Protein AF-A0A1H5TCP5-F1 (afdb_monomer_lite)

Secondary structure (DSSP, 8-state):
--EEEEEETTEEEEEEE-SSS-GGGHHHHHHHTT--SEEEEEETTEEEEEES-HHHHHHHHHHHHHHTT--

pLDDT: mean 89.06, std 6.25, range [60.41, 95.75]

Organism: NCBI:txid29344

Structure (mmCIF, N/CA/C/O backbone):
data_AF-A0A1H5TCP5-F1
#
_entry.id   AF-A0A1H5TCP5-F1
#
loop_
_atom_site.group_PDB
_atom_site.id
_atom_site.type_symbol
_atom_site.label_atom_id
_atom_site.label_alt_id
_atom_site.label_comp_id
_atom_site.label_asym_id
_atom_site.label_entity_id
_atom_site.label_seq_id
_atom_site.pdbx_PDB_ins_code
_atom_site.Cartn_x
_atom_site.Cartn_y
_atom_site.Cartn_z
_atom_site.occupancy
_atom_site.B_iso_or_equiv
_atom_site.auth_seq_id
_atom_site.auth_comp_id
_atom_site.auth_asym_id
_atom_site.auth_atom_id
_atom_site.pdbx_PDB_model_num
ATOM 1 N N . MET A 1 1 ? -13.443 6.085 12.705 1.00 60.41 1 MET A N 1
ATOM 2 C CA . MET A 1 1 ? -12.627 5.137 11.921 1.00 60.41 1 MET A CA 1
ATOM 3 C C . MET A 1 1 ? -12.607 5.680 10.511 1.00 60.41 1 MET A C 1
ATOM 5 O O . MET A 1 1 ? -13.685 5.913 9.982 1.00 60.41 1 MET A O 1
ATOM 9 N N . THR A 1 2 ? -11.431 5.977 9.970 1.00 76.31 2 THR A N 1
ATOM 10 C CA . THR A 1 2 ? -11.299 6.501 8.604 1.00 76.31 2 THR A CA 1
ATOM 11 C C . THR A 1 2 ? -10.871 5.338 7.724 1.00 76.31 2 THR A C 1
ATOM 13 O O . THR A 1 2 ? -9.853 4.708 8.014 1.00 76.31 2 THR A O 1
ATOM 16 N N . SER A 1 3 ? -11.687 4.996 6.728 1.00 88.06 3 SER A N 1
ATOM 17 C CA . SER A 1 3 ? -11.294 4.045 5.691 1.00 88.06 3 SER A CA 1
ATOM 18 C C . SER A 1 3 ? -10.521 4.779 4.605 1.00 88.06 3 SER A C 1
ATOM 20 O O . SER A 1 3 ? -10.841 5.928 4.290 1.00 88.06 3 SER A O 1
ATOM 22 N N . TYR A 1 4 ? -9.521 4.110 4.048 1.00 93.06 4 TYR A N 1
ATOM 23 C CA . TYR A 1 4 ? -8.763 4.592 2.909 1.00 93.06 4 TYR A CA 1
ATOM 24 C C . TYR A 1 4 ? -8.914 3.628 1.742 1.00 93.06 4 TYR A C 1
ATOM 26 O O . TYR A 1 4 ? -8.720 2.428 1.914 1.00 93.06 4 TYR A O 1
ATOM 34 N N . GLU A 1 5 ? -9.210 4.166 0.566 1.00 94.44 5 GLU A N 1
ATOM 35 C CA . GLU A 1 5 ? -9.131 3.437 -0.695 1.00 94.44 5 GLU A CA 1
ATOM 36 C C . GLU A 1 5 ? -7.662 3.379 -1.125 1.00 94.44 5 GLU A C 1
ATOM 38 O O . GLU A 1 5 ? -7.003 4.421 -1.216 1.00 94.44 5 GLU A O 1
ATOM 43 N N . VAL A 1 6 ? -7.136 2.188 -1.397 1.00 94.06 6 VAL A N 1
ATOM 44 C CA . VAL A 1 6 ? -5.730 2.004 -1.771 1.00 94.06 6 VAL A CA 1
ATOM 45 C C . VAL A 1 6 ? -5.624 1.665 -3.250 1.00 94.06 6 VAL A C 1
ATOM 47 O O . VAL A 1 6 ? -6.295 0.761 -3.751 1.00 94.06 6 VAL A O 1
ATOM 50 N N . TYR A 1 7 ? -4.749 2.392 -3.937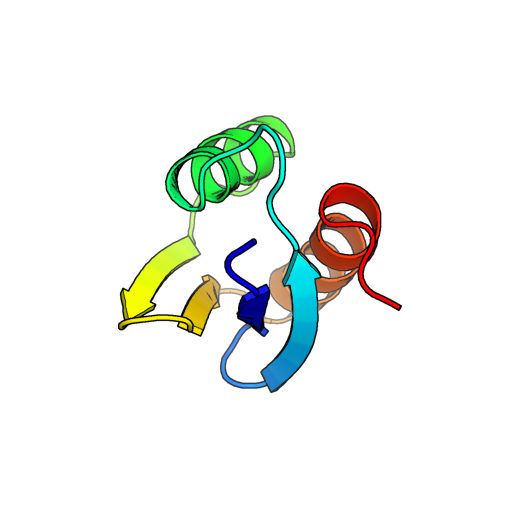 1.00 94.75 7 TYR A N 1
ATOM 51 C CA . TYR A 1 7 ? -4.483 2.257 -5.358 1.00 94.75 7 TYR A CA 1
ATOM 52 C C . TYR A 1 7 ? -2.995 1.997 -5.597 1.00 94.75 7 TYR A C 1
ATOM 54 O O . TYR A 1 7 ? -2.149 2.740 -5.091 1.00 94.75 7 TYR A O 1
ATOM 62 N N . VAL A 1 8 ? -2.680 0.977 -6.395 1.00 93.50 8 VAL A N 1
ATOM 63 C CA . VAL A 1 8 ? -1.315 0.650 -6.832 1.00 93.50 8 VAL A CA 1
ATOM 64 C C . VAL A 1 8 ? -1.246 0.752 -8.352 1.00 93.50 8 VAL A C 1
ATOM 66 O O . VAL A 1 8 ? -2.028 0.109 -9.042 1.00 93.50 8 VAL A O 1
ATOM 69 N N . ASP A 1 9 ? -0.357 1.597 -8.880 1.00 92.38 9 ASP A N 1
ATOM 70 C CA . ASP A 1 9 ? -0.239 1.906 -10.318 1.00 92.38 9 ASP A CA 1
ATOM 71 C C . ASP A 1 9 ? -1.575 2.292 -10.985 1.00 92.38 9 ASP A C 1
ATOM 73 O O . ASP A 1 9 ? -1.848 1.980 -12.144 1.00 92.38 9 ASP A O 1
ATOM 77 N N . GLY A 1 10 ? -2.425 2.998 -10.234 1.00 90.56 10 GLY A N 1
ATOM 78 C CA . GLY A 1 10 ? -3.755 3.425 -10.675 1.00 90.56 10 GLY A CA 1
ATOM 79 C C . GLY A 1 10 ? -4.845 2.353 -10.574 1.00 90.56 10 GLY A C 1
ATOM 80 O O . GLY A 1 10 ? -6.011 2.668 -10.809 1.00 90.56 10 GLY A O 1
ATOM 81 N N . GLU A 1 11 ? -4.513 1.123 -10.183 1.00 92.56 11 GLU A N 1
ATOM 82 C CA . GLU A 1 11 ? -5.487 0.058 -9.949 1.00 92.56 11 GLU A CA 1
ATOM 83 C C . GLU A 1 11 ? -5.938 0.037 -8.489 1.00 92.56 11 GLU A C 1
ATOM 85 O O . GLU A 1 11 ? -5.120 0.080 -7.573 1.00 92.56 11 GLU A O 1
ATOM 90 N N . PHE A 1 12 ? -7.250 -0.042 -8.263 1.00 93.31 12 PHE A N 1
ATOM 91 C CA . PHE A 1 12 ? -7.812 -0.196 -6.923 1.00 93.31 12 PHE A CA 1
ATOM 92 C C . PHE A 1 12 ? -7.533 -1.604 -6.395 1.00 93.31 12 PHE A C 1
ATOM 94 O O . PHE A 1 12 ? -7.915 -2.589 -7.031 1.00 93.31 12 PHE A O 1
ATOM 101 N N . ILE A 1 13 ? -6.896 -1.689 -5.228 1.00 92.56 13 ILE A N 1
ATOM 102 C CA . ILE A 1 13 ? -6.550 -2.969 -4.595 1.00 92.56 13 ILE A CA 1
ATOM 103 C C . ILE A 1 13 ? -7.439 -3.278 -3.389 1.00 92.56 13 ILE A C 1
ATOM 105 O O . ILE A 1 13 ? -7.524 -4.432 -2.987 1.00 92.56 13 ILE A O 1
ATOM 109 N N . GLY A 1 14 ? -8.130 -2.270 -2.847 1.00 91.50 14 GLY A N 1
ATOM 110 C CA . GLY A 1 14 ? -9.147 -2.433 -1.813 1.00 91.50 14 GLY A CA 1
ATOM 111 C C . GLY A 1 14 ? -9.143 -1.325 -0.764 1.00 91.50 14 GLY A C 1
ATOM 112 O O . GLY A 1 14 ? -8.366 -0.368 -0.826 1.00 91.50 14 GLY A O 1
ATOM 113 N N . ASP A 1 15 ? -10.037 -1.469 0.211 1.00 92.69 15 ASP A N 1
ATOM 114 C CA . ASP A 1 15 ? -10.197 -0.536 1.321 1.00 92.69 15 ASP A CA 1
ATOM 115 C C . ASP A 1 15 ? -9.455 -1.023 2.568 1.00 92.69 15 ASP A C 1
ATOM 117 O O . ASP A 1 15 ? -9.562 -2.186 2.963 1.00 92.69 15 ASP A O 1
ATOM 121 N N . VAL A 1 16 ? -8.767 -0.109 3.251 1.00 91.00 16 VAL A N 1
ATOM 122 C CA . VAL A 1 16 ? -8.144 -0.371 4.552 1.00 91.00 16 VAL A CA 1
ATOM 123 C C . VAL A 1 16 ? -8.731 0.522 5.635 1.00 91.00 16 VAL A C 1
ATOM 125 O O . VAL A 1 16 ? -8.913 1.726 5.461 1.00 91.00 16 VAL A O 1
ATOM 128 N N . VAL A 1 17 ? -8.983 -0.061 6.808 1.00 88.81 17 VAL A N 1
ATOM 129 C CA . VAL A 1 17 ? -9.290 0.696 8.025 1.00 88.81 17 VAL A CA 1
ATOM 130 C C . VAL A 1 17 ? -8.034 0.779 8.879 1.00 88.81 17 VAL A C 1
ATOM 132 O O . VAL A 1 17 ? -7.679 -0.157 9.597 1.00 88.81 17 VAL A O 1
ATOM 135 N N . LEU A 1 18 ? -7.374 1.932 8.834 1.00 83.50 18 LEU A N 1
ATOM 136 C CA . LEU A 1 18 ? -6.203 2.196 9.658 1.00 83.50 18 LEU A CA 1
ATOM 137 C C . LEU A 1 18 ? -6.650 2.537 11.088 1.00 83.50 18 LEU A C 1
ATOM 139 O O . LEU A 1 18 ? -7.306 3.550 11.334 1.00 83.50 18 LEU A O 1
ATOM 143 N N . THR A 1 19 ? -6.354 1.645 12.040 1.00 78.00 19 THR A N 1
ATOM 144 C CA . THR A 1 19 ? -6.770 1.793 13.452 1.00 78.00 19 THR A CA 1
ATOM 145 C C . THR A 1 19 ? -5.653 2.272 14.375 1.00 78.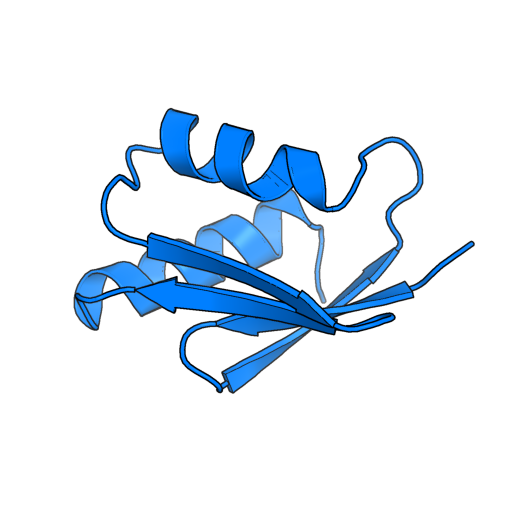00 19 THR A C 1
ATOM 147 O O . THR A 1 19 ? -5.930 2.952 15.361 1.00 78.00 19 THR A O 1
ATOM 150 N N . LYS A 1 20 ? -4.403 1.907 14.074 1.00 75.62 20 LYS A N 1
ATOM 151 C CA . LYS A 1 20 ? -3.209 2.252 14.866 1.00 75.62 20 LYS A CA 1
ATOM 152 C C . LYS A 1 20 ? -2.106 2.900 14.039 1.00 75.62 20 LYS A C 1
ATOM 154 O O . LYS A 1 20 ? -1.324 3.668 14.588 1.00 75.62 20 LYS A O 1
ATOM 159 N N . GLU A 1 21 ? -2.048 2.572 12.757 1.00 77.25 21 GLU A N 1
ATOM 160 C CA . GLU A 1 21 ? -1.076 3.107 11.809 1.00 77.25 21 GLU A CA 1
ATOM 161 C C . GLU A 1 21 ? -1.650 4.340 11.123 1.00 77.25 21 GLU A C 1
ATOM 163 O O . GLU A 1 21 ? -2.871 4.510 11.041 1.00 77.25 21 GLU A O 1
ATOM 168 N N . LYS A 1 22 ? -0.772 5.217 10.655 1.00 87.31 22 LYS A N 1
ATOM 169 C CA . LYS A 1 22 ? -1.155 6.329 9.798 1.00 87.31 22 LYS A CA 1
ATOM 170 C C . LYS A 1 22 ? -0.825 5.980 8.346 1.00 87.31 22 LYS A C 1
ATOM 172 O O . LYS A 1 22 ? 0.096 5.198 8.111 1.00 87.31 22 LYS A O 1
ATOM 177 N N . PRO A 1 23 ? -1.526 6.556 7.355 1.00 87.38 23 PRO A N 1
ATOM 178 C CA . PRO A 1 23 ? -1.178 6.362 5.948 1.00 87.38 23 PRO A CA 1
ATOM 179 C C . PRO A 1 23 ? 0.312 6.612 5.660 1.00 87.38 23 PRO A C 1
ATOM 181 O O . PRO A 1 23 ? 0.915 5.916 4.848 1.00 87.38 23 PRO A O 1
ATOM 184 N N . GLU A 1 24 ? 0.930 7.558 6.370 1.00 90.81 24 GLU A N 1
ATOM 185 C CA . GLU A 1 24 ? 2.344 7.916 6.237 1.00 90.81 24 GLU A CA 1
ATOM 186 C C . GLU A 1 24 ? 3.326 6.832 6.730 1.00 90.81 24 GLU A C 1
ATOM 188 O O . GLU A 1 24 ? 4.528 6.938 6.475 1.00 90.81 24 GLU A O 1
ATOM 193 N N . ASP A 1 25 ? 2.851 5.773 7.392 1.00 91.25 25 ASP A N 1
ATOM 194 C CA . ASP A 1 25 ? 3.675 4.626 7.794 1.00 91.25 25 ASP A CA 1
ATOM 195 C C . ASP A 1 25 ? 3.894 3.633 6.632 1.00 91.25 25 ASP A C 1
ATOM 197 O O . ASP A 1 25 ? 4.894 2.906 6.610 1.00 91.25 25 ASP A O 1
ATOM 201 N N . ILE A 1 26 ? 3.026 3.653 5.610 1.00 91.25 26 ILE A N 1
ATOM 202 C CA . ILE A 1 26 ? 3.082 2.743 4.452 1.00 91.25 26 ILE A CA 1
ATOM 203 C C . ILE A 1 26 ? 4.405 2.869 3.674 1.00 91.25 26 ILE A C 1
ATOM 205 O O . ILE A 1 26 ? 5.026 1.838 3.401 1.00 91.25 26 ILE A O 1
ATOM 209 N N . PRO A 1 27 ? 4.923 4.075 3.357 1.00 92.56 27 PRO A N 1
ATOM 210 C CA . PRO A 1 27 ? 6.232 4.209 2.717 1.00 92.56 27 PRO A CA 1
ATOM 211 C C . PRO A 1 27 ? 7.373 3.602 3.536 1.00 92.56 27 PRO A C 1
ATOM 213 O O . PRO A 1 27 ? 8.305 3.020 2.974 1.00 92.56 27 PRO A O 1
ATOM 216 N N . SER A 1 28 ? 7.302 3.710 4.867 1.00 92.19 28 SER A N 1
ATOM 217 C CA . SER A 1 28 ? 8.310 3.139 5.764 1.00 92.19 28 SER A CA 1
ATOM 218 C C . SER A 1 28 ? 8.279 1.613 5.735 1.00 92.19 28 SER A C 1
ATOM 220 O O . SER A 1 28 ? 9.336 0.982 5.725 1.00 92.19 28 SER A O 1
ATOM 222 N N . TYR A 1 29 ? 7.086 1.017 5.693 1.00 91.69 29 TYR A N 1
ATOM 223 C CA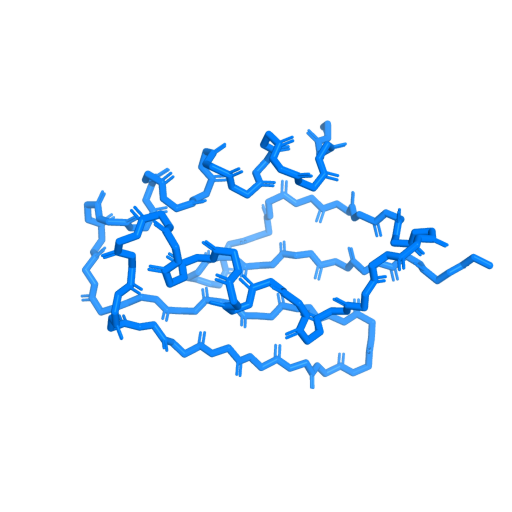 . TYR A 1 29 ? 6.914 -0.420 5.485 1.00 91.69 29 TYR A CA 1
ATOM 224 C C . TYR A 1 29 ? 7.484 -0.863 4.129 1.00 91.69 29 TYR A C 1
ATOM 226 O O . TYR A 1 29 ? 8.356 -1.729 4.085 1.00 91.69 29 TYR A O 1
ATOM 234 N N . LEU A 1 30 ? 7.086 -0.208 3.036 1.00 91.44 30 LEU A N 1
ATOM 235 C CA . LEU A 1 30 ? 7.561 -0.539 1.689 1.00 91.44 30 LEU A CA 1
ATOM 236 C C . LEU A 1 30 ? 9.091 -0.427 1.572 1.00 91.44 30 LEU A C 1
ATOM 238 O O . LEU A 1 30 ? 9.750 -1.306 1.018 1.00 91.44 30 LEU A O 1
ATOM 242 N N . THR A 1 31 ? 9.689 0.596 2.176 1.00 91.81 31 THR A N 1
ATO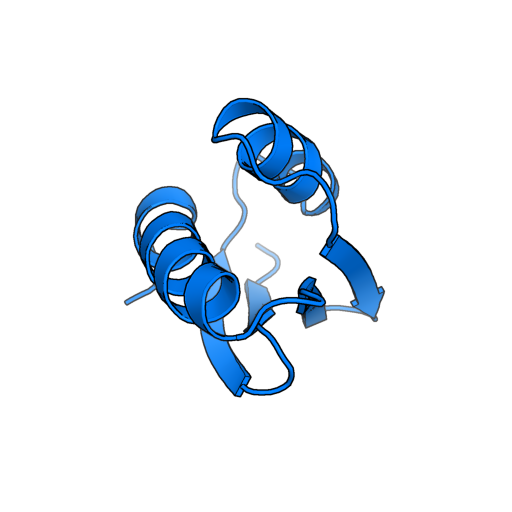M 243 C CA . THR A 1 31 ? 11.152 0.743 2.193 1.00 91.81 31 THR A CA 1
ATOM 244 C C . THR A 1 31 ? 11.838 -0.403 2.944 1.00 91.81 31 THR A C 1
ATOM 246 O O . THR A 1 31 ? 12.871 -0.900 2.490 1.00 91.81 31 THR A O 1
ATOM 249 N N . LYS A 1 32 ? 11.263 -0.870 4.064 1.00 91.94 32 LYS A N 1
ATOM 250 C CA . LYS A 1 32 ? 11.776 -2.032 4.819 1.00 91.94 32 LYS A CA 1
ATOM 251 C C . LYS A 1 32 ? 11.679 -3.334 4.025 1.00 91.94 32 LYS A C 1
ATOM 253 O O . LYS A 1 32 ? 12.583 -4.157 4.117 1.00 91.94 32 LYS A O 1
ATOM 258 N N . GLU A 1 33 ? 10.638 -3.483 3.212 1.00 89.31 33 GLU A N 1
ATOM 259 C CA . GLU A 1 33 ? 10.457 -4.613 2.290 1.00 89.31 33 GLU A CA 1
ATOM 260 C C . GLU A 1 33 ? 11.385 -4.552 1.057 1.00 89.31 33 GLU A C 1
ATOM 262 O O . GLU A 1 33 ? 11.442 -5.493 0.263 1.00 89.31 33 GLU A O 1
ATOM 267 N N . GLY A 1 34 ? 12.149 -3.464 0.898 1.00 90.69 34 GLY A N 1
ATOM 268 C CA . GLY A 1 34 ? 13.150 -3.296 -0.156 1.00 90.69 34 GLY A CA 1
ATOM 269 C C . GLY A 1 34 ? 12.676 -2.503 -1.376 1.00 90.69 34 GLY A C 1
ATOM 270 O O . GLY A 1 34 ? 13.425 -2.400 -2.350 1.00 90.69 34 GLY A O 1
ATOM 271 N N . TYR A 1 35 ? 11.478 -1.915 -1.332 1.00 90.50 35 TYR A N 1
ATOM 272 C CA . TYR A 1 35 ? 10.975 -1.011 -2.365 1.00 90.50 35 TYR A CA 1
ATOM 273 C C . TYR A 1 35 ? 11.652 0.360 -2.235 1.00 90.50 35 TYR A C 1
ATOM 275 O O . TYR A 1 35 ? 11.650 0.950 -1.160 1.00 90.50 35 TYR A O 1
ATOM 283 N N . LYS A 1 36 ? 12.256 0.872 -3.314 1.00 83.25 36 LYS A N 1
ATOM 284 C CA . LYS A 1 36 ? 13.020 2.139 -3.283 1.00 83.25 36 LYS A CA 1
ATOM 285 C C . LYS A 1 36 ? 12.506 3.193 -4.259 1.00 83.25 36 LYS A C 1
ATOM 287 O O . LYS A 1 36 ? 12.541 4.374 -3.939 1.00 83.25 36 LYS A O 1
ATOM 292 N N . ASP A 1 37 ? 11.983 2.755 -5.401 1.00 87.88 37 ASP A N 1
ATOM 293 C CA . ASP A 1 37 ? 11.573 3.628 -6.502 1.00 87.88 37 ASP A CA 1
ATOM 294 C C . ASP A 1 37 ? 10.049 3.614 -6.666 1.00 87.88 37 ASP A C 1
ATOM 296 O O . ASP A 1 37 ? 9.503 3.065 -7.630 1.00 87.88 37 ASP A O 1
ATOM 300 N N . PHE A 1 38 ? 9.355 4.185 -5.680 1.00 91.81 38 PHE A N 1
ATOM 301 C CA . PHE A 1 38 ? 7.910 4.383 -5.723 1.00 91.81 38 PHE A CA 1
ATOM 302 C C . PHE A 1 38 ? 7.531 5.797 -5.289 1.00 91.81 38 PHE A C 1
ATOM 304 O O . PHE A 1 38 ? 8.214 6.442 -4.495 1.00 91.81 38 PHE A O 1
ATOM 311 N N . GLN A 1 39 ? 6.422 6.277 -5.828 1.00 93.56 39 GLN A N 1
ATOM 312 C CA . GLN A 1 39 ? 5.763 7.500 -5.415 1.00 93.56 39 GLN A CA 1
ATOM 313 C C . GLN A 1 39 ? 4.616 7.137 -4.487 1.00 93.56 39 GLN A C 1
ATOM 315 O O . GLN A 1 39 ? 3.888 6.180 -4.739 1.00 93.56 39 GLN A O 1
ATOM 320 N N . PHE A 1 40 ? 4.460 7.916 -3.426 1.00 94.56 40 PHE A N 1
ATOM 321 C CA . PHE A 1 40 ? 3.376 7.778 -2.471 1.00 94.56 40 PHE A CA 1
ATOM 322 C C . PHE A 1 40 ? 2.661 9.116 -2.343 1.00 94.56 40 PHE A C 1
ATOM 324 O O . PHE A 1 40 ? 3.303 10.144 -2.116 1.00 94.56 40 PHE A O 1
ATOM 331 N N . GLN A 1 41 ? 1.341 9.096 -2.476 1.00 95.75 41 GLN A N 1
ATOM 332 C CA . GLN A 1 41 ? 0.507 10.282 -2.370 1.00 95.75 41 GLN A CA 1
ATOM 333 C C . GLN A 1 41 ? -0.791 9.954 -1.634 1.00 95.75 41 GLN A C 1
ATOM 335 O O . GLN A 1 41 ? -1.366 8.882 -1.804 1.00 95.75 41 GLN A O 1
ATOM 340 N N . ILE A 1 42 ? -1.263 10.906 -0.831 1.00 94.12 42 ILE A N 1
ATOM 341 C CA . ILE A 1 42 ? -2.556 10.831 -0.153 1.00 94.12 42 ILE A CA 1
ATOM 342 C C . ILE A 1 42 ? -3.430 11.964 -0.687 1.00 94.12 42 ILE A C 1
ATOM 344 O O . ILE A 1 42 ? -3.030 13.128 -0.637 1.00 94.12 42 ILE A O 1
ATOM 348 N N . GLU A 1 43 ? -4.628 11.635 -1.162 1.00 94.19 43 GLU A N 1
ATOM 349 C CA . GLU A 1 43 ? -5.646 12.613 -1.552 1.00 94.19 43 GLU A CA 1
ATOM 350 C C . GLU A 1 43 ? -6.953 12.323 -0.807 1.00 94.19 43 GLU A C 1
ATOM 352 O O . GLU A 1 43 ? -7.729 11.436 -1.167 1.00 94.19 43 GLU A O 1
ATOM 357 N N . GLY A 1 44 ? -7.201 13.063 0.276 1.00 91.75 44 GLY A N 1
ATOM 358 C CA . GLY A 1 44 ? -8.356 12.825 1.144 1.00 91.75 44 GLY A CA 1
ATOM 359 C C . GLY A 1 44 ? -8.307 11.429 1.771 1.00 91.75 44 GLY A C 1
ATOM 360 O O . GLY A 1 44 ? -7.425 11.144 2.578 1.00 91.75 44 GLY A O 1
ATOM 361 N N . ASN A 1 45 ? -9.246 10.568 1.375 1.00 92.38 45 ASN A N 1
ATOM 362 C CA . ASN A 1 45 ? -9.340 9.178 1.833 1.00 92.38 45 ASN A CA 1
ATOM 363 C C . ASN A 1 45 ? -8.751 8.189 0.815 1.00 92.38 45 ASN A C 1
ATOM 365 O O . ASN A 1 45 ? -9.067 7.007 0.856 1.00 92.38 45 ASN A O 1
ATOM 369 N N . LYS A 1 46 ? -7.927 8.658 -0.124 1.00 94.38 46 LYS A N 1
ATOM 370 C CA . LYS A 1 46 ? -7.302 7.816 -1.145 1.00 94.38 46 LYS A CA 1
ATOM 371 C C . LYS A 1 46 ? -5.799 7.782 -0.959 1.00 94.38 46 LYS A C 1
ATOM 373 O O . LYS A 1 46 ? -5.177 8.820 -0.736 1.00 94.38 46 LYS A O 1
ATOM 378 N N . ILE A 1 47 ? -5.233 6.591 -1.066 1.00 94.81 47 ILE A N 1
ATOM 379 C CA . ILE A 1 47 ? -3.800 6.332 -1.017 1.00 94.81 47 ILE A CA 1
ATOM 380 C C . ILE A 1 47 ? -3.385 5.852 -2.399 1.00 94.81 47 ILE A C 1
ATOM 382 O O . ILE A 1 47 ? -3.889 4.844 -2.884 1.00 94.81 47 ILE A O 1
ATOM 386 N N . PHE A 1 48 ? -2.458 6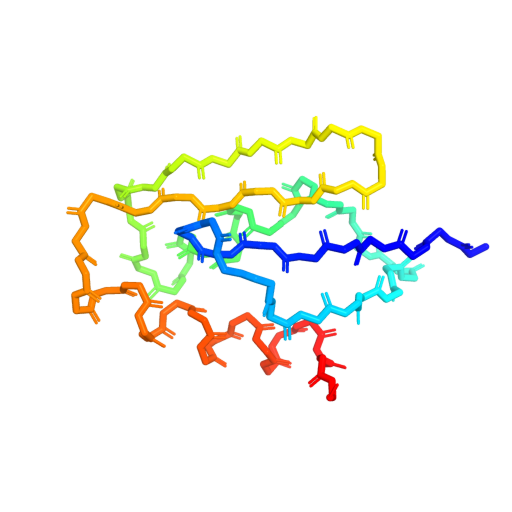.571 -3.017 1.00 95.38 48 PHE A N 1
ATOM 387 C CA . PHE A 1 48 ? -1.911 6.246 -4.325 1.00 95.38 48 PHE A CA 1
ATOM 388 C C . PHE A 1 48 ? -0.447 5.866 -4.191 1.00 95.38 48 PHE A C 1
ATOM 390 O O . PHE A 1 48 ? 0.350 6.602 -3.602 1.00 95.38 48 PHE A O 1
ATOM 397 N N . ILE A 1 49 ? -0.099 4.716 -4.756 1.00 94.56 49 ILE A N 1
ATOM 398 C CA . ILE A 1 49 ? 1.251 4.172 -4.735 1.00 94.56 49 ILE A CA 1
ATOM 399 C C . ILE A 1 49 ? 1.617 3.805 -6.164 1.00 94.56 49 ILE A C 1
ATOM 401 O O . ILE A 1 49 ? 1.022 2.905 -6.742 1.00 94.56 49 ILE A O 1
ATOM 405 N N . ASN A 1 50 ? 2.581 4.510 -6.746 1.00 93.12 50 ASN A N 1
ATOM 406 C CA . ASN A 1 50 ? 2.992 4.278 -8.128 1.00 93.12 50 ASN A CA 1
ATOM 407 C C . ASN A 1 50 ? 4.448 3.832 -8.177 1.00 93.12 50 ASN A C 1
ATOM 409 O O . ASN A 1 50 ? 5.320 4.470 -7.592 1.00 93.12 50 ASN A O 1
ATOM 413 N N . THR A 1 51 ? 4.728 2.757 -8.894 1.00 88.50 51 THR A N 1
ATOM 414 C CA . THR A 1 51 ? 6.065 2.208 -9.098 1.00 88.50 51 THR A CA 1
ATOM 415 C C . THR A 1 51 ? 6.520 2.477 -10.528 1.00 88.50 51 THR A C 1
ATOM 417 O O . THR A 1 51 ? 5.722 2.564 -11.457 1.00 88.50 51 THR A O 1
ATOM 420 N N . ILE A 1 52 ? 7.831 2.574 -10.743 1.00 83.25 52 ILE A N 1
ATOM 421 C CA . ILE A 1 52 ? 8.383 2.718 -12.103 1.00 83.25 52 ILE A CA 1
ATOM 422 C C . ILE A 1 52 ? 8.470 1.346 -12.807 1.00 83.25 52 ILE A C 1
ATOM 424 O O . ILE A 1 52 ? 8.638 1.262 -14.023 1.00 83.25 52 ILE A O 1
ATOM 428 N N . ASN A 1 53 ? 8.360 0.243 -12.057 1.00 83.81 53 ASN A N 1
ATOM 429 C CA . ASN A 1 53 ? 8.601 -1.108 -12.551 1.00 83.81 53 ASN A CA 1
ATOM 430 C C . ASN A 1 53 ? 7.372 -2.004 -12.366 1.00 83.81 53 ASN A C 1
ATOM 432 O O . ASN A 1 53 ? 7.081 -2.475 -11.270 1.00 83.81 53 ASN A O 1
ATOM 436 N N . ARG A 1 54 ? 6.733 -2.355 -13.484 1.00 78.81 54 ARG A N 1
ATOM 437 C CA . ARG A 1 54 ? 5.527 -3.191 -13.518 1.00 78.81 54 ARG A CA 1
ATOM 438 C C . ARG A 1 54 ? 5.672 -4.557 -12.831 1.00 78.81 54 ARG A C 1
ATOM 440 O O . ARG A 1 54 ? 4.723 -5.019 -12.216 1.00 78.81 54 ARG A O 1
ATOM 447 N N . GLN A 1 55 ? 6.834 -5.214 -12.898 1.00 81.12 55 GLN A N 1
ATOM 448 C CA . GLN A 1 55 ? 7.034 -6.492 -12.182 1.00 81.12 55 GLN A CA 1
ATOM 449 C C . GLN A 1 55 ? 7.050 -6.300 -10.660 1.00 81.12 55 GLN A C 1
ATOM 451 O O . GLN A 1 55 ? 6.701 -7.193 -9.891 1.00 81.12 55 GLN A O 1
ATOM 456 N N . LEU A 1 56 ? 7.493 -5.124 -10.238 1.00 84.44 56 LEU A N 1
ATOM 457 C CA . LEU A 1 56 ? 7.632 -4.716 -8.852 1.00 84.44 56 LEU A CA 1
ATOM 458 C C . LEU A 1 56 ? 6.273 -4.293 -8.273 1.00 84.44 56 LEU A C 1
ATOM 460 O O . LEU A 1 56 ? 6.012 -4.541 -7.100 1.00 84.44 56 LEU A O 1
ATOM 464 N N . SER A 1 57 ? 5.400 -3.753 -9.126 1.00 86.75 57 SER A N 1
ATOM 465 C CA . SER A 1 57 ? 4.005 -3.412 -8.840 1.00 86.75 57 SER A CA 1
ATOM 466 C C . SER A 1 57 ? 3.178 -4.589 -8.329 1.00 86.75 57 SER A C 1
ATOM 468 O O . SER A 1 57 ? 2.646 -4.532 -7.225 1.00 86.75 57 SER A O 1
ATOM 470 N N . GLU A 1 58 ? 3.159 -5.708 -9.061 1.00 88.88 58 GLU A N 1
ATOM 471 C CA . GLU A 1 58 ? 2.410 -6.913 -8.665 1.00 88.88 58 GLU A CA 1
ATOM 472 C C . GLU A 1 58 ? 2.859 -7.439 -7.298 1.00 88.88 58 GLU A C 1
ATOM 474 O O . GLU A 1 58 ? 2.062 -7.830 -6.444 1.00 88.88 58 GLU A O 1
ATOM 479 N N . LYS A 1 59 ? 4.172 -7.418 -7.054 1.00 90.75 59 LYS A N 1
ATOM 480 C CA . LYS A 1 59 ? 4.733 -7.840 -5.771 1.00 90.75 59 LYS A CA 1
ATOM 481 C C . LYS A 1 59 ? 4.355 -6.869 -4.648 1.00 90.75 59 LYS A C 1
ATOM 483 O O . LYS A 1 59 ? 3.998 -7.311 -3.557 1.00 90.75 59 LYS A O 1
ATOM 488 N N . MET A 1 60 ? 4.409 -5.565 -4.922 1.00 90.75 60 MET A N 1
ATOM 489 C CA . MET A 1 60 ? 4.037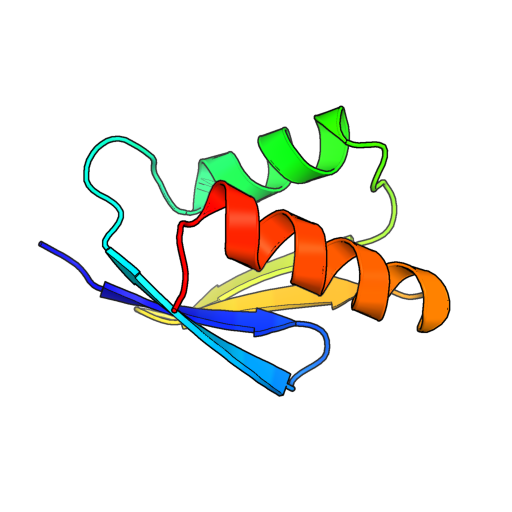 -4.513 -3.978 1.00 90.75 60 MET A CA 1
ATOM 490 C C . MET A 1 60 ? 2.567 -4.611 -3.593 1.00 90.75 60 MET A C 1
ATOM 492 O O . MET A 1 60 ? 2.251 -4.575 -2.407 1.00 90.75 60 MET A O 1
ATOM 496 N N . ARG A 1 61 ? 1.691 -4.807 -4.578 1.00 91.75 61 ARG A N 1
ATOM 497 C CA . ARG A 1 61 ? 0.266 -5.049 -4.381 1.00 91.75 61 ARG A CA 1
ATOM 498 C C . ARG A 1 61 ? 0.035 -6.207 -3.410 1.00 91.75 61 ARG A C 1
ATOM 500 O O . ARG A 1 61 ? -0.604 -6.002 -2.386 1.00 91.75 61 ARG A O 1
ATOM 507 N N . ASN A 1 62 ? 0.634 -7.371 -3.663 1.00 90.56 62 ASN A N 1
ATOM 508 C CA . ASN A 1 62 ? 0.488 -8.536 -2.781 1.00 90.56 62 ASN A CA 1
ATOM 509 C C . ASN A 1 62 ? 0.983 -8.262 -1.347 1.00 90.56 62 ASN A C 1
ATOM 511 O O . ASN A 1 62 ? 0.364 -8.686 -0.374 1.00 90.56 62 ASN A O 1
ATOM 515 N N . HIS A 1 63 ? 2.104 -7.548 -1.193 1.00 92.00 63 HIS A N 1
ATOM 516 C CA . HIS A 1 63 ? 2.623 -7.181 0.130 1.00 92.00 63 HIS A CA 1
ATOM 517 C C . HIS A 1 63 ? 1.670 -6.228 0.865 1.00 92.00 63 HIS A C 1
ATOM 519 O O . HIS A 1 63 ? 1.421 -6.408 2.056 1.00 92.00 63 HIS A O 1
ATOM 525 N N . LEU A 1 64 ? 1.117 -5.239 0.159 1.00 91.50 64 LEU A N 1
ATOM 526 C CA . LEU A 1 64 ? 0.170 -4.276 0.715 1.00 91.50 64 LEU A CA 1
ATOM 527 C C . LEU A 1 64 ? -1.158 -4.928 1.089 1.00 91.50 64 LEU A C 1
ATOM 529 O O . LEU A 1 64 ? -1.667 -4.626 2.160 1.00 91.50 64 LEU A O 1
ATOM 533 N N . GLU A 1 65 ? -1.682 -5.843 0.273 1.00 91.44 65 GLU A N 1
ATOM 534 C CA . GLU A 1 65 ? -2.897 -6.599 0.599 1.00 91.44 65 GLU A CA 1
ATOM 535 C C . GLU A 1 65 ? -2.746 -7.332 1.943 1.00 91.44 65 GLU A C 1
ATOM 537 O O . GLU A 1 65 ? -3.621 -7.249 2.805 1.00 91.44 65 GLU A O 1
ATOM 542 N N . ILE A 1 66 ? -1.592 -7.972 2.166 1.00 90.00 66 ILE A N 1
ATOM 543 C CA . ILE A 1 66 ? -1.284 -8.682 3.415 1.00 90.00 66 ILE A CA 1
ATOM 544 C C . ILE A 1 66 ? -1.079 -7.705 4.578 1.00 90.00 66 ILE A C 1
ATOM 546 O O . ILE A 1 66 ? -1.672 -7.876 5.643 1.00 90.00 66 ILE A O 1
ATOM 550 N N . TYR A 1 67 ? -0.229 -6.693 4.394 1.00 90.19 67 TYR A N 1
ATOM 551 C CA . TYR A 1 67 ? 0.147 -5.744 5.445 1.00 90.19 67 TYR A CA 1
ATOM 552 C C . TYR A 1 67 ? -1.041 -4.909 5.927 1.00 90.19 67 TYR A C 1
ATOM 554 O O . TYR A 1 67 ? -1.251 -4.760 7.128 1.00 90.19 67 TYR A O 1
ATOM 562 N N . LEU A 1 68 ? -1.850 -4.419 4.988 1.00 89.00 68 LEU A N 1
ATOM 563 C CA . LEU A 1 68 ? -3.035 -3.613 5.261 1.00 89.00 68 LEU A CA 1
ATOM 564 C C . LEU A 1 68 ? -4.272 -4.471 5.563 1.00 89.00 68 LEU A C 1
ATOM 566 O O . LEU A 1 68 ? -5.320 -3.924 5.903 1.00 89.00 68 LEU A O 1
ATOM 570 N N . ASN A 1 69 ? -4.152 -5.802 5.481 1.00 88.38 69 ASN A N 1
ATOM 571 C CA . ASN A 1 69 ? -5.244 -6.754 5.686 1.00 88.38 69 ASN A CA 1
ATOM 572 C C . ASN A 1 69 ? -6.474 -6.417 4.819 1.00 88.38 69 ASN A C 1
ATOM 574 O O . ASN A 1 69 ? -7.615 -6.407 5.293 1.00 88.38 69 ASN A O 1
ATOM 578 N N . ILE A 1 70 ? -6.206 -6.103 3.552 1.00 85.69 70 ILE A N 1
ATOM 579 C CA . ILE A 1 70 ? -7.213 -5.825 2.530 1.00 85.69 70 ILE A CA 1
ATOM 580 C C . ILE A 1 70 ? -7.800 -7.167 2.072 1.00 85.69 70 ILE A C 1
ATOM 582 O O . ILE A 1 70 ? -7.073 -8.151 1.924 1.00 85.69 70 ILE A O 1
ATOM 586 N N . LYS A 1 71 ? -9.124 -7.223 1.912 1.00 69.69 71 LYS A N 1
ATOM 587 C CA . LYS A 1 71 ? -9.874 -8.427 1.532 1.00 69.69 71 LYS A CA 1
ATOM 588 C C . LYS A 1 71 ? -10.588 -8.261 0.206 1.00 69.69 71 LYS A C 1
ATOM 590 O O . LYS A 1 71 ? -11.098 -7.146 -0.030 1.00 69.69 71 LYS A O 1
#

Radius of gyration: 11.01 Å; chains: 1; bounding box: 26×22×28 Å

Sequence (71 aa):
MTSYEVYVDGEFIGDVVLTKEKPEDIPSYLTKEGYKDFQFQIEGNKIFINTINRQLSEKMRNHLEIYLNIK

Foldseek 3Di:
DAKAFEEFQNHTLAIFDDDPDDLVCLVVVCVVVPDDAWDWDDDPRYIYIYGPDPVVRVVSSVVCCVVRVGD